Protein AF-A0A945KKR6-F1 (afdb_monomer)

Solvent-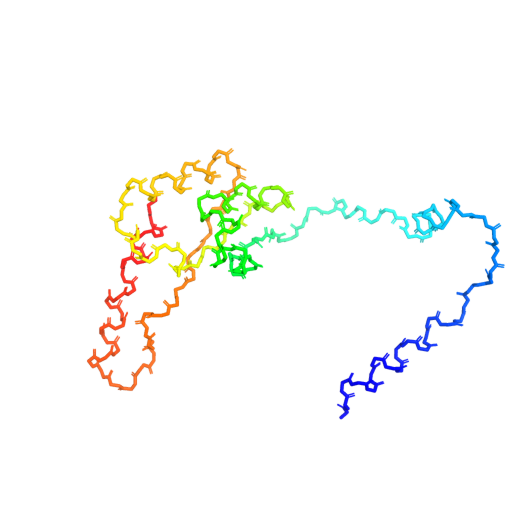accessible surface area (backbone atoms only — not comparable to full-atom values): 9023 Å² total; per-residue (Å²): 135,62,78,69,58,57,56,60,60,57,59,64,73,68,73,82,74,79,81,92,74,96,61,98,73,49,68,70,51,54,51,44,65,76,52,53,80,80,69,70,87,58,80,70,97,65,86,64,64,46,54,46,70,82,48,45,68,41,45,74,70,61,78,36,58,72,78,48,46,42,46,53,37,37,77,71,73,31,50,26,36,28,46,47,41,82,77,43,64,94,42,57,83,37,64,68,57,53,50,48,48,53,48,41,19,56,76,40,66,28,44,80,75,52,72,47,82,68,96,58,68,53,78,81,44,89,49,70,67,60,20,50,50,23,54,60,61,47,48,55,56,56,54,52,73,71,112

Foldseek 3Di:
DDPVVVVVVVVVVPPPDDDDDDDPPCPVVVCCVVVPPPPVPDDDPDADEDEPVVCVVCLVVVVDQPLCSLLVCLVVVHQEYEAECVSQVVCLPPPVVLVSSVVSNVVSNHHYDYYHYPDLDDCPDPDPVRNVSSVVSCVSRVVSVVD

Mean predicted aligned error: 12.4 Å

Secondary structure (DSSP, 8-state):
--HHHHHHHHHGGG-SS------TTSHHHHHHHHT------SPPSS--EEEGGGGHHHHHHTSS-GGGHHHHHHHTT--EEEEEGGGSGGGTT-HHHHHHHHHHHHHTT-EEEEEE--SS--TT-SSHHHHHHHHHHHHHHHHHHT-

Sequence (147 aa):
MKRRDFLKTGAAAFAGAVAVTTTGCHFGEAWREAHGSMRADATPWFSISLAQWSLHRELFKGELNHLDFAATAREFGIDGIEYVNQFFMEKVRNASYLAEMNQRAADADVQQLLIMVDGEGRLGDPDLVTRKQVVDRHRKWLEAAAT

pLDDT: mean 84.85, std 21.01, range [40.41, 98.88]

Nearest PDB structures (foldseek):
  4ovx-assembly1_A  TM=9.859E-01  e=5.683E-10  Planctopirus limnophila DSM 3776
  5tnv-assembly1_A  TM=7.318E-01  e=3.653E-01  Mycolicibacterium smegmatis MC2 155
  1c9k-assembly1_C  TM=2.617E-01  e=2.929E+00  Salmonella enterica subsp. enterica serovar Typhimurium
  3bos-assembly1_A  TM=3.282E-01  e=5.002E+00  Shewanella amazonensis SB2B
  3bos-assembly1_B  TM=3.294E-01  e=6.346E+00  Shewanella amazonensis SB2B

Structure (mmCIF, N/CA/C/O backbone):
data_AF-A0A945KKR6-F1
#
_entry.id   AF-A0A945KKR6-F1
#
loop_
_atom_site.group_PDB
_atom_site.id
_atom_site.type_symbol
_atom_site.label_atom_id
_atom_site.label_alt_id
_atom_site.label_comp_id
_atom_site.label_asym_id
_atom_site.label_entity_id
_atom_site.label_seq_id
_atom_site.pdbx_PDB_ins_code
_atom_site.Cartn_x
_atom_site.Cartn_y
_atom_site.Cartn_z
_atom_site.occupancy
_atom_site.B_iso_or_equiv
_atom_site.auth_seq_id
_atom_site.auth_comp_id
_atom_site.auth_asym_id
_atom_site.auth_atom_id
_atom_site.pdbx_PDB_model_num
ATOM 1 N N . MET A 1 1 ? -29.856 -5.980 -27.243 1.00 53.91 1 MET A N 1
ATOM 2 C CA . MET A 1 1 ? -30.763 -5.444 -26.201 1.00 53.91 1 MET A CA 1
ATOM 3 C C . MET A 1 1 ? -30.077 -4.254 -25.536 1.00 53.91 1 MET A C 1
ATOM 5 O O . MET A 1 1 ? -28.949 -4.416 -25.086 1.00 53.91 1 MET A O 1
ATOM 9 N N . LYS A 1 2 ? -30.654 -3.042 -25.568 1.00 59.88 2 LYS A N 1
ATOM 10 C CA . LYS A 1 2 ? -29.986 -1.838 -25.040 1.00 59.88 2 LYS A CA 1
ATOM 11 C C . LYS A 1 2 ? -30.225 -1.741 -23.531 1.00 59.88 2 LYS A C 1
ATOM 13 O O . LYS A 1 2 ? -31.359 -1.808 -23.074 1.00 59.88 2 LYS A O 1
ATOM 18 N N . ARG A 1 3 ? -29.155 -1.534 -22.757 1.00 66.81 3 ARG A N 1
ATOM 19 C CA . ARG A 1 3 ? -29.137 -1.462 -21.277 1.00 66.81 3 ARG A CA 1
ATOM 20 C C . ARG A 1 3 ? -30.180 -0.497 -20.676 1.00 66.81 3 ARG A C 1
ATOM 22 O O . ARG A 1 3 ? -30.621 -0.676 -19.548 1.00 66.81 3 ARG A O 1
ATOM 29 N N . ARG A 1 4 ? -30.603 0.505 -21.453 1.00 64.12 4 ARG A N 1
ATOM 30 C CA . ARG A 1 4 ? -31.620 1.503 -21.082 1.00 64.12 4 ARG A CA 1
ATOM 31 C C . ARG A 1 4 ? -33.053 0.965 -21.124 1.00 64.12 4 ARG A C 1
ATOM 33 O O . ARG A 1 4 ? -33.887 1.451 -20.369 1.00 64.12 4 ARG A O 1
ATOM 40 N N . ASP A 1 5 ? -33.329 -0.037 -21.952 1.00 62.12 5 ASP A N 1
ATOM 41 C CA . ASP A 1 5 ? -34.676 -0.600 -22.098 1.00 62.12 5 ASP A CA 1
ATOM 42 C C . ASP A 1 5 ? -34.975 -1.600 -20.968 1.00 62.12 5 ASP A C 1
ATOM 44 O O . ASP A 1 5 ? -36.101 -1.680 -20.481 1.00 62.12 5 ASP A O 1
ATOM 48 N N . PHE A 1 6 ? -33.939 -2.271 -20.453 1.00 64.44 6 PHE A N 1
ATOM 49 C CA . PHE A 1 6 ? -34.030 -3.157 -19.287 1.00 64.44 6 PHE A CA 1
ATOM 50 C C . PHE A 1 6 ? -34.419 -2.397 -18.006 1.00 64.44 6 PHE A C 1
ATOM 52 O O . PHE A 1 6 ? -35.302 -2.833 -17.274 1.00 64.44 6 PHE A O 1
ATOM 59 N N . LEU A 1 7 ? -33.841 -1.210 -17.778 1.00 60.19 7 LEU A N 1
ATOM 60 C CA . LEU A 1 7 ? -34.162 -0.384 -16.605 1.00 60.19 7 LEU A CA 1
ATOM 61 C C . LEU A 1 7 ? -35.577 0.211 -16.665 1.00 60.19 7 LEU A C 1
ATOM 63 O O . LEU A 1 7 ? -36.244 0.316 -15.641 1.00 60.19 7 LEU A O 1
ATOM 67 N N . LYS A 1 8 ? -36.063 0.557 -17.863 1.00 50.78 8 LYS A N 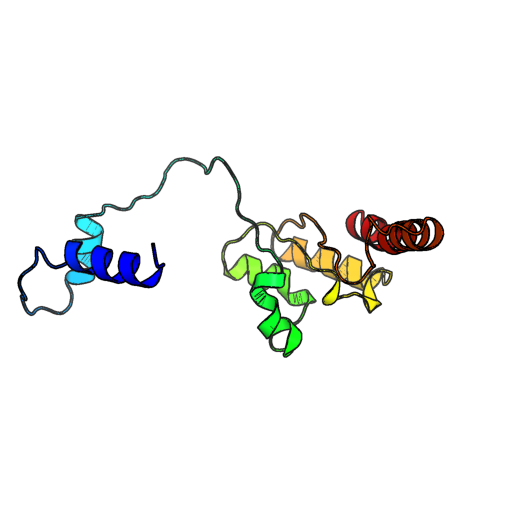1
ATOM 68 C CA . LYS A 1 8 ? -37.434 1.061 -18.039 1.00 50.78 8 LYS A CA 1
ATOM 69 C C . LYS A 1 8 ? -38.486 -0.029 -17.848 1.00 50.78 8 LYS A C 1
ATOM 71 O O . LYS A 1 8 ? -39.545 0.247 -17.298 1.00 50.78 8 LYS A O 1
ATOM 76 N N . THR A 1 9 ? -38.180 -1.255 -18.265 1.00 52.81 9 THR A N 1
ATOM 77 C CA . THR A 1 9 ? -39.101 -2.392 -18.122 1.00 52.81 9 THR A CA 1
ATOM 78 C C . THR A 1 9 ? -39.099 -2.937 -16.687 1.00 52.81 9 THR A C 1
ATOM 80 O O . THR A 1 9 ? -40.140 -3.362 -16.199 1.00 52.81 9 THR A O 1
ATOM 83 N N . GLY A 1 10 ? -37.975 -2.837 -15.962 1.00 48.94 10 GLY A N 1
ATOM 84 C CA . GLY A 1 10 ? -37.889 -3.212 -14.544 1.00 48.94 10 GLY A CA 1
ATOM 85 C C . GLY A 1 10 ? -38.624 -2.263 -13.586 1.00 48.94 10 GLY A C 1
ATOM 86 O O . GLY A 1 10 ? -39.166 -2.712 -12.580 1.00 48.94 10 GLY A O 1
ATOM 87 N N . ALA A 1 11 ? -38.716 -0.967 -13.907 1.00 45.22 11 ALA A N 1
ATOM 88 C CA . ALA A 1 11 ? -39.394 0.017 -13.055 1.00 45.22 11 ALA A CA 1
ATOM 89 C C . ALA A 1 11 ? -40.932 -0.122 -13.041 1.00 45.22 11 ALA A C 1
ATOM 91 O O . ALA A 1 11 ? -41.579 0.297 -12.085 1.00 45.22 11 ALA A O 1
ATOM 92 N N . ALA A 1 12 ? -41.527 -0.742 -14.064 1.00 42.12 12 ALA A N 1
ATOM 93 C CA . ALA A 1 12 ? -42.975 -0.946 -14.138 1.00 42.12 12 ALA A CA 1
ATOM 94 C C . ALA A 1 12 ? -43.476 -2.132 -13.288 1.00 42.12 12 ALA A C 1
ATOM 96 O O . ALA A 1 12 ? -44.671 -2.220 -13.020 1.00 42.12 12 ALA A O 1
ATOM 97 N N . ALA A 1 13 ? -42.587 -3.013 -12.814 1.00 40.41 13 ALA A N 1
ATOM 98 C CA . ALA A 1 13 ? -42.960 -4.147 -11.963 1.00 40.41 13 ALA A CA 1
ATOM 99 C C . ALA A 1 13 ? -43.113 -3.783 -10.469 1.00 40.41 13 ALA A C 1
ATOM 101 O O . ALA A 1 13 ? -43.633 -4.586 -9.703 1.00 40.41 13 ALA A O 1
ATOM 102 N N . PHE A 1 14 ? -42.724 -2.569 -10.056 1.00 42.81 14 PHE A N 1
ATOM 103 C CA . PHE A 1 14 ? -42.896 -2.067 -8.682 1.00 42.81 14 PHE A CA 1
ATOM 104 C C . PHE A 1 14 ? -44.072 -1.090 -8.511 1.00 42.81 14 PHE A C 1
ATOM 106 O O . PHE A 1 14 ? -44.296 -0.577 -7.420 1.00 42.81 14 PHE A O 1
ATOM 113 N N . ALA A 1 15 ? -44.857 -0.838 -9.562 1.00 41.22 15 ALA A N 1
ATOM 114 C CA . ALA A 1 15 ? -45.995 0.087 -9.517 1.00 41.22 15 ALA A CA 1
ATOM 115 C C . ALA A 1 15 ? -47.338 -0.588 -9.152 1.00 41.22 15 ALA A C 1
ATOM 117 O O . ALA A 1 15 ? -48.398 0.002 -9.344 1.00 41.22 15 ALA A O 1
ATOM 118 N N . GLY A 1 16 ? -47.312 -1.829 -8.652 1.00 46.78 16 GLY A N 1
ATOM 119 C CA . GLY A 1 16 ? -48.491 -2.689 -8.498 1.00 46.78 16 GLY A CA 1
ATOM 120 C C . GLY A 1 16 ? -48.897 -3.028 -7.061 1.00 46.78 16 GLY A C 1
ATOM 121 O O . GLY A 1 16 ? -49.327 -4.148 -6.841 1.00 46.78 16 GLY A O 1
ATOM 122 N N . ALA A 1 17 ? -48.698 -2.118 -6.104 1.00 45.12 17 ALA A N 1
ATOM 123 C CA . ALA A 1 17 ? -49.312 -2.018 -4.764 1.00 45.12 17 ALA A CA 1
ATOM 124 C C . ALA A 1 17 ? -48.400 -1.058 -3.980 1.00 45.12 17 ALA A C 1
ATOM 126 O O . ALA A 1 17 ? -47.213 -1.313 -3.846 1.00 45.12 17 ALA A O 1
ATOM 127 N N . VAL A 1 18 ? -48.829 0.117 -3.536 1.00 43.50 18 VAL A N 1
ATOM 128 C CA . VAL A 1 18 ? -49.612 0.286 -2.313 1.00 43.50 18 VAL A CA 1
ATOM 129 C C . VAL A 1 18 ? -50.187 1.703 -2.322 1.00 43.50 18 VAL A C 1
ATOM 131 O O . VAL A 1 18 ? -49.524 2.671 -2.695 1.00 43.50 18 VAL A O 1
ATOM 134 N N . ALA A 1 19 ? -51.452 1.784 -1.924 1.00 41.66 19 ALA A N 1
ATOM 135 C CA . ALA A 1 19 ? -52.217 2.999 -1.747 1.00 41.66 19 ALA A CA 1
ATOM 136 C C . ALA A 1 19 ? -51.511 4.009 -0.828 1.00 41.66 19 ALA A C 1
ATOM 138 O O . ALA A 1 19 ? -50.940 3.666 0.204 1.00 41.66 19 ALA A O 1
ATOM 139 N N . VAL A 1 20 ? -51.622 5.280 -1.205 1.00 53.00 20 VAL A N 1
ATOM 140 C CA . VAL A 1 20 ? -51.313 6.433 -0.362 1.00 53.00 20 VAL A CA 1
ATOM 141 C C . VAL A 1 20 ? -52.186 6.375 0.893 1.00 53.00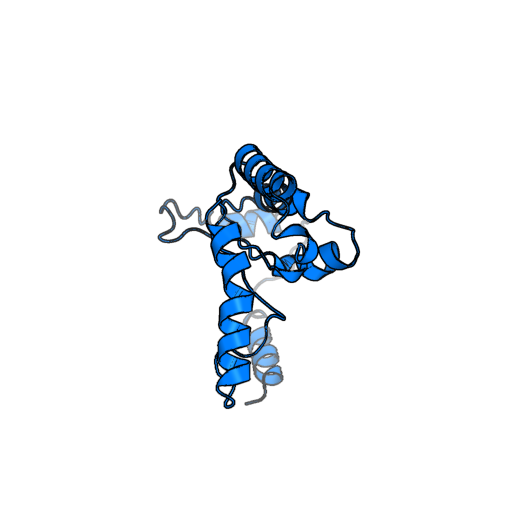 20 VAL A C 1
ATOM 143 O O . VAL A 1 20 ? -53.395 6.575 0.812 1.00 53.00 20 VAL A O 1
ATOM 146 N N . THR A 1 21 ? -51.576 6.163 2.058 1.00 45.78 21 THR A N 1
ATOM 147 C CA . THR A 1 21 ? -52.154 6.575 3.342 1.00 45.78 21 THR A CA 1
ATOM 148 C C . THR A 1 21 ? -51.136 7.410 4.103 1.00 45.78 21 THR A C 1
ATOM 150 O O . THR A 1 21 ? -50.028 6.983 4.418 1.00 45.78 21 THR A O 1
ATOM 153 N N . THR A 1 22 ? -51.531 8.652 4.330 1.00 47.91 22 THR A N 1
ATOM 154 C CA . THR A 1 22 ? -50.810 9.735 4.986 1.00 47.91 22 THR A CA 1
ATOM 155 C C . THR A 1 22 ? -50.656 9.489 6.490 1.00 47.91 22 THR A C 1
ATOM 157 O O . THR A 1 22 ? -51.559 9.824 7.249 1.00 47.91 22 THR A O 1
ATOM 160 N N . THR A 1 23 ? -49.501 8.979 6.925 1.00 50.06 23 THR A N 1
ATOM 161 C CA . THR A 1 23 ? -48.972 9.156 8.295 1.00 50.06 23 THR A CA 1
ATOM 162 C C . THR A 1 23 ? -47.461 8.896 8.293 1.00 50.06 23 THR A C 1
ATOM 164 O O . THR A 1 23 ? -46.988 7.768 8.176 1.00 50.06 23 THR A O 1
ATOM 167 N N . GLY A 1 24 ? -46.685 9.978 8.366 1.00 48.84 24 GLY A N 1
ATOM 168 C CA . GLY A 1 24 ? -45.253 10.048 8.053 1.00 48.84 24 GLY A CA 1
ATOM 169 C C . GLY A 1 24 ? -44.261 9.427 9.045 1.00 48.84 24 GLY A C 1
ATOM 170 O O . GLY A 1 24 ? -43.131 9.895 9.081 1.00 48.84 24 GLY A O 1
ATOM 171 N N . CYS A 1 25 ? -44.621 8.390 9.806 1.00 44.78 25 CYS A N 1
ATOM 172 C CA . CYS A 1 25 ? -43.668 7.709 10.704 1.00 44.78 25 CYS A CA 1
ATOM 173 C C . CYS A 1 25 ? -43.622 6.177 10.573 1.00 44.78 25 CYS A C 1
ATOM 175 O O . CYS A 1 25 ? -42.665 5.575 11.044 1.00 44.78 25 CYS A O 1
ATOM 177 N N . HIS A 1 26 ? -44.566 5.533 9.879 1.00 44.81 26 HIS A N 1
ATOM 178 C CA . HIS A 1 26 ? -44.648 4.061 9.877 1.00 44.81 26 HIS A CA 1
ATOM 179 C C . HIS A 1 26 ? -44.073 3.379 8.633 1.00 44.81 26 HIS A C 1
ATOM 181 O O . HIS A 1 26 ? -44.033 2.154 8.573 1.00 44.81 26 HIS A O 1
ATOM 187 N N . PHE A 1 27 ? -43.571 4.129 7.644 1.00 51.78 27 PHE A N 1
ATOM 188 C CA . PHE A 1 27 ? -42.956 3.508 6.463 1.00 51.78 27 PHE A CA 1
ATOM 189 C C . PHE A 1 27 ? -41.675 2.741 6.835 1.00 51.78 27 PHE A C 1
ATOM 191 O O . PHE A 1 27 ? -41.440 1.651 6.329 1.00 51.78 27 PHE A O 1
ATOM 198 N N . GLY A 1 28 ? -40.875 3.265 7.770 1.00 51.47 28 GLY A N 1
ATOM 199 C CA . GLY A 1 28 ? -39.660 2.592 8.243 1.00 51.47 28 GLY A CA 1
ATOM 200 C C . GLY A 1 28 ? -39.931 1.356 9.106 1.00 51.47 28 GLY A C 1
ATOM 201 O O . GLY A 1 28 ? -39.138 0.417 9.089 1.00 51.47 28 GLY A O 1
ATOM 202 N N . GLU A 1 29 ? -41.049 1.334 9.831 1.00 51.31 29 GLU A N 1
ATOM 203 C CA . GLU A 1 29 ? -41.454 0.213 10.687 1.00 51.31 29 GLU A CA 1
ATOM 204 C C . GLU A 1 29 ? -42.116 -0.898 9.870 1.00 51.31 29 GLU A C 1
ATOM 206 O O . GLU A 1 29 ? -41.690 -2.043 9.965 1.00 51.31 29 GLU A O 1
ATOM 211 N N . ALA A 1 30 ? -43.038 -0.559 8.962 1.00 53.59 30 ALA A N 1
ATOM 212 C CA . ALA A 1 30 ? -43.688 -1.529 8.081 1.00 53.59 30 ALA A CA 1
ATOM 213 C C . ALA A 1 30 ? -42.693 -2.223 7.130 1.00 53.59 30 ALA A C 1
ATOM 215 O O . ALA A 1 30 ? -42.830 -3.413 6.858 1.00 53.59 30 ALA A O 1
ATOM 216 N N . TRP A 1 31 ? -41.650 -1.520 6.666 1.00 56.50 31 TRP A N 1
ATOM 217 C CA . TRP A 1 31 ? -40.563 -2.140 5.895 1.00 56.50 31 TRP A CA 1
ATOM 218 C C . TRP A 1 31 ? -39.677 -3.062 6.744 1.00 56.50 31 TRP A C 1
ATOM 220 O O . TRP A 1 31 ? -39.253 -4.102 6.248 1.00 56.50 31 TRP A O 1
ATOM 230 N N . ARG A 1 32 ? -39.409 -2.725 8.015 1.00 53.00 32 ARG A N 1
ATOM 231 C CA . ARG A 1 32 ? -38.647 -3.588 8.943 1.00 53.00 32 ARG A CA 1
ATOM 232 C C . ARG A 1 32 ? -39.434 -4.816 9.395 1.00 53.00 32 ARG A C 1
ATOM 234 O O . ARG A 1 32 ? -38.829 -5.843 9.677 1.00 53.00 32 ARG A O 1
ATOM 241 N N . GLU A 1 33 ? -40.754 -4.703 9.474 1.00 55.59 33 GLU A N 1
ATOM 242 C CA . GLU A 1 33 ? -41.657 -5.777 9.887 1.00 55.59 33 GLU A CA 1
ATOM 243 C C . GLU A 1 33 ? -41.963 -6.736 8.723 1.00 55.59 33 GLU A C 1
ATOM 245 O O . GLU A 1 33 ? -41.926 -7.952 8.903 1.00 55.59 33 GLU A O 1
ATOM 250 N N . ALA A 1 34 ? -42.159 -6.215 7.502 1.00 57.75 34 ALA A N 1
ATOM 251 C CA . ALA A 1 34 ? -42.364 -7.025 6.294 1.00 57.75 34 ALA A CA 1
ATOM 252 C C . ALA A 1 34 ? -41.078 -7.704 5.787 1.00 57.75 34 ALA A C 1
ATOM 254 O O . ALA A 1 34 ? -41.125 -8.798 5.222 1.00 57.75 34 ALA A O 1
ATOM 255 N N . HIS A 1 35 ? -39.924 -7.073 6.004 1.00 55.16 35 HIS A N 1
ATOM 256 C CA . HIS A 1 35 ? -38.605 -7.615 5.690 1.00 55.16 35 HIS A CA 1
ATOM 257 C C . HIS A 1 35 ? -37.825 -7.770 6.988 1.00 55.16 35 HIS A C 1
ATOM 259 O O . HIS A 1 35 ? -36.833 -7.071 7.205 1.00 55.16 35 HIS A O 1
ATOM 265 N N . GLY A 1 36 ? -38.335 -8.649 7.864 1.00 46.34 36 GLY A N 1
ATOM 266 C CA . GLY A 1 36 ? -37.733 -8.966 9.155 1.00 46.34 36 GLY A CA 1
ATOM 267 C C . GLY A 1 36 ? -36.212 -8.974 9.067 1.00 46.34 36 GLY A C 1
ATOM 268 O O . GLY A 1 36 ? -35.664 -9.517 8.110 1.00 46.34 36 GLY A O 1
ATOM 269 N N . SER A 1 37 ? -35.565 -8.320 10.039 1.00 55.72 37 SER A N 1
ATOM 270 C CA . SER A 1 37 ? -34.110 -8.221 10.197 1.00 55.72 37 SER A CA 1
ATOM 271 C C . SER A 1 37 ? -33.418 -9.473 9.658 1.00 55.72 37 SER A C 1
ATOM 273 O O . SER A 1 37 ? -33.295 -10.472 10.368 1.00 55.72 37 SER A O 1
ATOM 275 N N . MET A 1 38 ? -32.931 -9.409 8.416 1.00 54.56 38 MET A N 1
ATOM 276 C CA . MET A 1 38 ? -31.977 -10.375 7.894 1.00 54.56 38 MET A CA 1
ATOM 277 C C . MET A 1 38 ? -30.645 -10.093 8.586 1.00 54.56 38 MET A C 1
ATOM 279 O O . MET A 1 38 ? -29.684 -9.631 7.979 1.00 54.56 38 MET A O 1
ATOM 283 N N . ARG A 1 39 ? -30.585 -10.346 9.893 1.00 57.66 39 ARG A N 1
ATOM 284 C CA . ARG A 1 39 ? -29.327 -10.735 10.495 1.00 57.66 39 ARG A CA 1
ATOM 285 C C . ARG A 1 39 ? -29.094 -12.132 9.968 1.00 57.66 39 ARG A C 1
ATOM 287 O O . ARG A 1 39 ? -29.749 -13.088 10.370 1.00 57.66 39 ARG A O 1
ATOM 294 N N . ALA A 1 40 ? -28.220 -12.212 8.975 1.00 60.50 40 ALA A N 1
ATOM 295 C CA . ALA A 1 40 ? -27.538 -13.451 8.698 1.00 60.50 40 ALA A CA 1
ATOM 296 C C . ALA A 1 40 ? -26.779 -13.808 9.986 1.00 60.50 40 ALA A C 1
ATOM 298 O O . ALA A 1 40 ? -25.660 -13.363 10.193 1.00 60.50 40 ALA A O 1
ATOM 299 N N . ASP A 1 41 ? -27.413 -14.584 10.867 1.00 59.28 41 ASP A N 1
ATOM 300 C CA . ASP A 1 41 ? -26.769 -15.211 12.031 1.00 59.28 41 ASP A CA 1
ATOM 301 C C . ASP A 1 41 ? -25.739 -16.277 11.597 1.00 59.28 41 ASP A C 1
ATOM 303 O O . ASP A 1 41 ? -25.110 -16.938 12.420 1.00 59.28 41 ASP A O 1
ATOM 307 N N . ALA A 1 42 ? -25.545 -16.448 10.288 1.00 73.19 42 ALA A N 1
ATOM 308 C CA . ALA A 1 42 ? -24.450 -17.202 9.719 1.00 73.19 42 ALA A CA 1
ATOM 309 C C . ALA A 1 42 ? -23.203 -16.316 9.635 1.00 73.19 42 ALA A C 1
ATOM 311 O O . ALA A 1 42 ? -23.214 -15.279 8.969 1.00 73.19 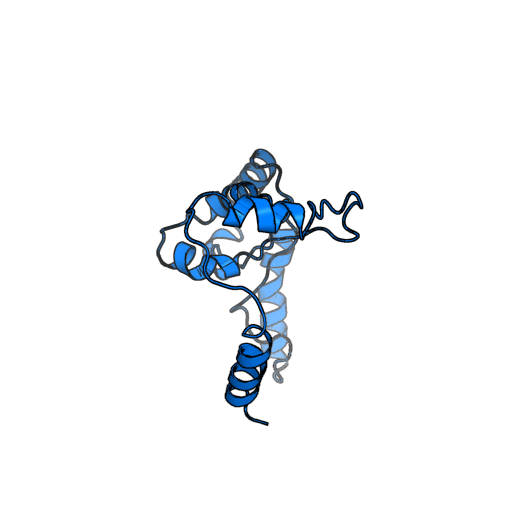42 ALA A O 1
ATOM 312 N N . THR A 1 43 ? -22.107 -16.769 10.251 1.00 79.25 43 THR A N 1
ATOM 313 C CA . THR A 1 43 ? -20.769 -16.249 9.958 1.00 79.25 43 THR A CA 1
ATOM 314 C C . THR A 1 43 ? -20.579 -16.216 8.438 1.00 79.25 43 THR A C 1
ATOM 316 O O . THR A 1 43 ? -20.769 -17.252 7.789 1.00 79.25 43 THR A O 1
ATOM 319 N N . PRO A 1 44 ? -20.243 -15.058 7.846 1.00 85.62 44 PRO A N 1
ATOM 320 C CA . PRO A 1 44 ? -19.973 -14.979 6.422 1.00 85.62 44 PRO A CA 1
ATOM 321 C C . PRO A 1 44 ? -18.906 -16.002 6.012 1.00 85.62 44 PRO A C 1
ATOM 323 O O . PRO A 1 44 ? -17.862 -16.122 6.643 1.00 85.62 44 PRO A O 1
ATOM 326 N N . TRP A 1 45 ? -19.164 -16.739 4.933 1.00 93.81 45 TRP A N 1
ATOM 327 C CA . TRP A 1 45 ? -18.217 -17.682 4.323 1.00 93.81 45 TRP A CA 1
ATOM 328 C C . TRP A 1 45 ? -16.972 -17.006 3.723 1.00 93.81 45 TRP A C 1
ATOM 330 O O . TRP A 1 45 ? -16.029 -17.692 3.332 1.00 93.81 45 TRP A O 1
ATOM 340 N N . PHE A 1 46 ? -16.969 -15.674 3.651 1.00 92.94 46 PHE A N 1
ATOM 341 C CA . PHE A 1 46 ? -15.839 -14.843 3.261 1.00 92.94 46 PHE A CA 1
ATOM 342 C C . PHE A 1 46 ? -15.822 -13.547 4.074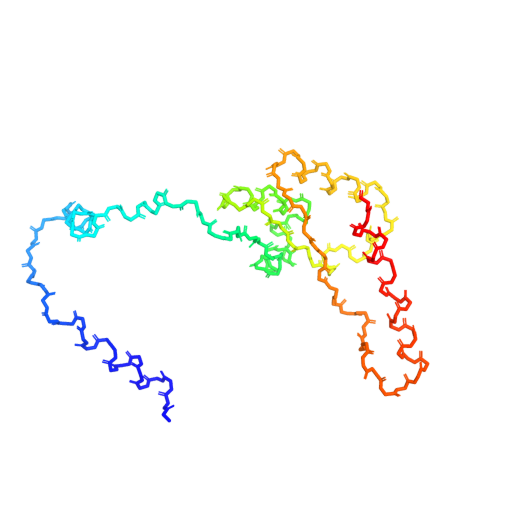 1.00 92.94 46 PHE A C 1
ATOM 344 O O . PHE A 1 46 ? -16.867 -13.069 4.517 1.00 92.94 46 PHE A O 1
ATOM 351 N N . SER A 1 47 ? -14.642 -12.947 4.192 1.00 94.12 47 SER A N 1
ATOM 352 C CA . SER A 1 47 ? -14.464 -11.600 4.741 1.00 94.12 47 SER A CA 1
ATOM 353 C C . SER A 1 47 ? -14.455 -10.552 3.625 1.00 94.12 47 SER A C 1
ATOM 355 O O . SER A 1 47 ? -14.180 -10.870 2.467 1.00 94.12 47 SER A O 1
ATOM 357 N N . ILE A 1 48 ? -14.757 -9.300 3.970 1.00 96.00 48 ILE A N 1
ATOM 358 C CA . ILE A 1 48 ? -14.746 -8.165 3.039 1.00 96.00 48 ILE A CA 1
ATOM 359 C C . ILE A 1 48 ? -13.511 -7.307 3.323 1.00 96.00 48 ILE A C 1
ATOM 361 O O . ILE A 1 48 ? -13.224 -7.007 4.480 1.00 96.00 48 ILE A O 1
ATOM 365 N N . SER A 1 49 ? -12.811 -6.902 2.264 1.00 98.50 49 SER A N 1
ATOM 366 C CA . SER A 1 49 ? -11.692 -5.958 2.287 1.00 98.50 49 SER A CA 1
ATOM 367 C C . SER A 1 49 ? -12.026 -4.671 1.525 1.00 98.50 49 SER A C 1
ATOM 369 O O . SER A 1 49 ? -12.946 -4.632 0.702 1.00 98.50 49 SER A O 1
ATOM 371 N N . LEU A 1 50 ? -11.270 -3.603 1.791 1.00 98.75 50 LEU A N 1
ATOM 372 C CA . LEU A 1 50 ? -11.346 -2.336 1.072 1.00 98.75 50 LEU A CA 1
ATOM 373 C C . LEU A 1 50 ? -10.104 -2.157 0.200 1.00 98.75 50 LEU A C 1
ATOM 375 O O . LEU A 1 50 ? -8.996 -1.961 0.699 1.00 98.75 50 LEU A O 1
ATOM 379 N N . ALA A 1 51 ? -10.301 -2.153 -1.117 1.00 98.81 51 ALA A N 1
ATOM 380 C CA . ALA A 1 51 ? -9.260 -1.743 -2.049 1.00 98.81 51 ALA A CA 1
ATOM 381 C C . ALA A 1 51 ? -9.095 -0.221 -2.031 1.00 98.81 51 ALA A C 1
ATOM 383 O O . ALA A 1 51 ? -10.070 0.516 -2.214 1.00 98.81 51 ALA A O 1
ATOM 384 N N . GLN A 1 52 ? -7.860 0.256 -1.868 1.00 98.81 52 GLN A N 1
ATOM 385 C CA . GLN A 1 52 ? -7.532 1.674 -1.687 1.00 98.81 52 GLN A CA 1
ATOM 386 C C . GLN A 1 52 ? -7.980 2.559 -2.853 1.00 98.81 52 GLN A C 1
ATOM 388 O O . GLN A 1 52 ? -8.335 3.721 -2.657 1.00 98.81 52 GLN A O 1
ATOM 393 N N . TRP A 1 53 ? -8.068 1.997 -4.062 1.00 98.62 53 TRP A N 1
ATOM 394 C CA . TRP A 1 53 ? -8.594 2.712 -5.226 1.00 98.62 53 TRP A CA 1
ATOM 395 C C . TRP A 1 53 ? -10.054 3.166 -5.066 1.00 98.62 53 TRP A C 1
ATOM 397 O O . TRP A 1 53 ? -10.498 4.081 -5.759 1.00 98.62 53 TRP A O 1
ATOM 407 N N . SER A 1 54 ? -10.806 2.579 -4.131 1.00 98.69 54 SER A N 1
ATOM 408 C CA . SER A 1 54 ? -12.171 3.012 -3.801 1.00 98.69 54 SER A CA 1
ATOM 409 C C . SER A 1 54 ? -12.220 4.463 -3.308 1.00 98.69 54 SER A C 1
ATOM 411 O O . SER A 1 54 ? -13.226 5.130 -3.524 1.00 98.69 54 SER A O 1
ATOM 413 N N . LEU A 1 55 ? -11.123 4.959 -2.719 1.00 98.62 55 LEU A N 1
ATOM 414 C CA . LEU A 1 55 ? -10.971 6.319 -2.182 1.00 98.62 55 LEU A CA 1
ATOM 415 C C . LEU A 1 55 ? -9.939 7.151 -2.969 1.00 98.62 55 LEU A C 1
ATOM 417 O O . LEU A 1 55 ? -9.354 8.103 -2.451 1.00 98.62 55 LEU A O 1
ATOM 421 N N . HIS A 1 56 ? -9.667 6.792 -4.232 1.00 98.69 56 HIS A N 1
ATOM 422 C CA . HIS A 1 56 ? -8.631 7.464 -5.029 1.00 98.69 56 HIS A CA 1
ATOM 423 C C . HIS A 1 56 ? -8.889 8.966 -5.202 1.00 98.69 56 HIS A C 1
ATOM 425 O O . HIS A 1 56 ? -7.941 9.735 -5.321 1.00 98.69 56 HIS A O 1
ATOM 431 N N . ARG A 1 57 ? -10.152 9.411 -5.231 1.00 98.62 57 ARG A N 1
ATOM 432 C CA . ARG A 1 57 ? -10.489 10.825 -5.458 1.00 98.62 57 ARG A CA 1
ATOM 433 C C . ARG A 1 57 ? -10.079 11.671 -4.261 1.00 98.62 57 ARG A C 1
ATOM 435 O O . ARG A 1 57 ? -9.471 12.718 -4.447 1.00 98.62 57 ARG A O 1
ATOM 442 N N . GLU A 1 58 ? -10.400 11.204 -3.067 1.00 98.56 58 GLU A N 1
ATOM 443 C CA . GLU A 1 58 ? -10.083 11.828 -1.789 1.00 98.56 58 GLU A CA 1
ATOM 444 C C . GLU A 1 58 ? -8.563 11.836 -1.573 1.00 98.56 58 GLU A C 1
ATOM 446 O O . GLU A 1 58 ? -7.991 12.878 -1.253 1.00 98.56 58 GLU A O 1
ATOM 451 N N . LEU A 1 59 ? -7.895 10.710 -1.858 1.00 98.56 59 LEU A N 1
ATOM 452 C CA . LEU A 1 59 ? -6.435 10.584 -1.792 1.00 98.56 59 LEU A CA 1
ATOM 453 C C . LEU A 1 59 ? -5.728 11.531 -2.776 1.00 98.56 59 LEU A C 1
ATOM 455 O O . LEU A 1 59 ? -4.825 12.265 -2.383 1.00 98.56 59 LEU A O 1
ATOM 459 N N . PHE A 1 60 ? -6.151 11.581 -4.046 1.00 98.06 60 PHE A N 1
ATOM 460 C CA . PHE A 1 60 ? -5.532 12.466 -5.044 1.00 98.06 60 PHE A CA 1
ATOM 461 C C . PHE A 1 60 ? -5.786 13.950 -4.783 1.00 98.06 60 PHE A C 1
ATOM 463 O O . PHE A 1 60 ? -4.960 14.784 -5.151 1.00 98.06 60 PHE A O 1
ATOM 470 N N . LYS A 1 61 ? -6.911 14.300 -4.157 1.00 98.19 61 LYS A N 1
ATOM 471 C CA . LYS A 1 61 ? -7.184 15.677 -3.732 1.00 98.19 61 LYS A CA 1
ATOM 472 C C . LYS A 1 61 ? -6.472 16.064 -2.433 1.00 98.19 61 LYS A C 1
ATOM 474 O O . LYS A 1 61 ? -6.492 17.240 -2.081 1.00 98.19 61 LYS A O 1
ATOM 479 N N . GLY A 1 62 ? -5.877 15.105 -1.721 1.00 97.25 62 GLY A N 1
ATOM 480 C CA . GLY A 1 62 ? -5.305 15.317 -0.391 1.00 97.25 62 GLY A CA 1
ATOM 481 C C . GLY A 1 62 ? -6.353 15.525 0.707 1.00 97.25 62 GLY A C 1
ATOM 482 O O . GLY A 1 62 ? -6.009 15.994 1.787 1.00 97.25 62 GLY A O 1
ATOM 483 N N . GLU A 1 63 ? -7.619 15.194 0.438 1.00 98.44 63 GLU A N 1
ATOM 484 C CA . GLU A 1 63 ? -8.709 15.216 1.426 1.00 98.44 63 GLU A CA 1
ATOM 485 C C . GLU A 1 63 ? -8.580 14.039 2.413 1.00 98.44 63 GLU A C 1
ATOM 487 O O . GLU A 1 63 ? -9.032 14.139 3.549 1.00 98.44 63 GLU A O 1
ATOM 492 N N . LEU A 1 64 ? -7.916 12.954 1.994 1.00 98.50 64 LEU A N 1
ATOM 493 C CA . LEU A 1 64 ? -7.523 11.824 2.834 1.00 98.50 64 LEU A CA 1
ATOM 494 C C . LEU A 1 64 ? -5.999 11.653 2.784 1.00 98.50 64 LEU A C 1
ATOM 496 O O . LEU A 1 64 ? -5.420 11.551 1.701 1.00 98.50 64 LEU A O 1
ATOM 500 N N . ASN A 1 65 ? -5.339 11.587 3.944 1.00 98.44 65 ASN A N 1
ATOM 501 C CA . ASN A 1 65 ? -3.927 11.215 4.003 1.00 98.44 65 ASN A CA 1
ATOM 502 C C . ASN A 1 65 ? -3.781 9.708 3.748 1.00 98.44 65 ASN A C 1
ATOM 504 O O . ASN A 1 65 ? -4.532 8.904 4.296 1.00 98.44 65 ASN A O 1
ATOM 508 N N . HIS A 1 66 ? -2.770 9.312 2.973 1.00 98.56 66 HIS A N 1
ATOM 509 C CA . HIS A 1 66 ? -2.462 7.904 2.718 1.00 98.56 66 HIS A CA 1
ATOM 510 C C . HIS A 1 66 ? -2.338 7.068 4.006 1.00 98.56 66 HIS A C 1
ATOM 512 O O . HIS A 1 66 ? -2.841 5.947 4.064 1.00 98.56 66 HIS A O 1
ATOM 518 N N . LEU A 1 67 ? -1.715 7.625 5.050 1.00 98.69 67 LEU A N 1
ATOM 519 C CA . LEU A 1 67 ? -1.517 6.945 6.331 1.00 98.69 67 LEU A CA 1
ATOM 520 C C . LEU A 1 67 ? -2.809 6.783 7.149 1.00 98.69 67 LEU A C 1
ATOM 522 O O . LEU A 1 67 ? -2.847 5.956 8.055 1.00 98.69 67 LEU A O 1
ATOM 526 N N . ASP A 1 68 ? -3.870 7.519 6.820 1.00 98.75 68 ASP A N 1
ATOM 527 C CA . ASP A 1 68 ? -5.169 7.427 7.499 1.00 98.75 68 ASP A CA 1
ATOM 528 C C . ASP A 1 68 ? -6.103 6.400 6.827 1.00 98.75 68 ASP A C 1
ATOM 530 O O . ASP A 1 68 ? -7.223 6.169 7.284 1.00 98.75 68 ASP A O 1
ATOM 534 N N . PHE A 1 69 ? -5.653 5.737 5.753 1.00 98.81 69 PHE A N 1
ATOM 535 C CA . PHE A 1 69 ? -6.463 4.772 5.006 1.00 98.81 69 PHE A CA 1
ATOM 536 C C . PHE A 1 69 ? -6.937 3.586 5.862 1.00 98.81 69 PHE A C 1
ATOM 538 O O . PHE A 1 69 ? -8.103 3.206 5.777 1.00 98.81 69 PHE A O 1
ATOM 545 N N . ALA A 1 70 ? -6.067 3.030 6.713 1.00 98.75 70 ALA A N 1
ATOM 546 C CA . ALA A 1 70 ? -6.431 1.907 7.580 1.00 98.75 70 ALA A CA 1
ATOM 547 C C . ALA A 1 70 ? -7.510 2.300 8.603 1.00 98.75 70 ALA A C 1
ATOM 549 O O . ALA A 1 70 ? -8.513 1.604 8.748 1.00 98.75 70 ALA A O 1
ATOM 550 N N . ALA A 1 71 ? -7.355 3.464 9.241 1.00 98.69 71 ALA A N 1
ATOM 551 C CA . ALA A 1 71 ? -8.362 4.007 10.149 1.00 98.69 71 ALA A CA 1
ATOM 552 C C . ALA A 1 71 ? -9.694 4.266 9.422 1.00 98.69 71 ALA A C 1
ATOM 554 O O . ALA A 1 71 ? -10.752 3.889 9.917 1.00 98.69 71 ALA A O 1
ATOM 555 N N . THR A 1 72 ? -9.644 4.801 8.200 1.00 98.69 72 THR A N 1
ATOM 556 C CA . THR A 1 72 ? -10.843 5.028 7.376 1.00 98.69 72 THR A CA 1
ATOM 557 C C . THR A 1 72 ? -11.565 3.715 7.044 1.00 98.69 72 THR A C 1
ATOM 559 O O . THR A 1 72 ? -12.789 3.635 7.126 1.00 98.69 72 THR A O 1
ATOM 562 N N . ALA A 1 73 ? -10.832 2.648 6.709 1.00 98.69 73 ALA A N 1
ATOM 563 C CA . ALA A 1 73 ? -11.432 1.329 6.494 1.00 98.69 73 ALA A CA 1
ATOM 564 C C . ALA A 1 73 ? -12.131 0.813 7.761 1.00 98.69 73 ALA A C 1
ATOM 566 O O . ALA A 1 73 ? -13.223 0.239 7.682 1.00 98.69 73 ALA A O 1
ATOM 567 N N . ARG A 1 74 ? -11.548 1.081 8.938 1.00 98.38 74 ARG A N 1
ATOM 568 C CA . ARG A 1 74 ? -12.161 0.736 10.220 1.00 98.38 74 ARG A CA 1
ATOM 569 C C . ARG A 1 74 ? -13.448 1.500 10.496 1.00 98.38 74 ARG A C 1
ATOM 571 O O . ARG A 1 74 ? -14.408 0.891 10.961 1.00 98.38 74 ARG A O 1
ATOM 578 N N . GLU A 1 75 ? -13.514 2.780 10.150 1.00 98.31 75 GLU A N 1
ATOM 579 C CA . GLU A 1 75 ? -14.746 3.575 10.253 1.00 98.31 75 GLU A CA 1
ATOM 580 C C . GLU A 1 75 ? -15.894 2.996 9.410 1.00 98.31 75 GLU A C 1
ATOM 582 O O . GLU A 1 75 ? -17.061 3.112 9.783 1.00 98.31 75 GLU A O 1
ATOM 587 N N . PHE A 1 76 ? -15.577 2.307 8.309 1.00 98.06 76 PHE A N 1
ATOM 588 C CA . PHE A 1 76 ? -16.559 1.587 7.491 1.00 98.06 76 PHE A CA 1
ATOM 589 C C . PHE A 1 76 ? -16.893 0.179 8.004 1.00 98.06 76 PHE A C 1
ATOM 591 O O . PHE A 1 76 ? -17.722 -0.503 7.402 1.00 98.06 76 PHE A O 1
ATOM 598 N N . GLY A 1 77 ? -16.268 -0.271 9.095 1.00 97.50 77 GLY A N 1
ATOM 599 C CA . GLY A 1 77 ? -16.417 -1.630 9.613 1.00 97.50 77 GLY A CA 1
ATOM 600 C C . GLY A 1 77 ? -15.777 -2.698 8.720 1.00 97.50 77 GLY A C 1
ATOM 601 O O . GLY A 1 77 ? -16.263 -3.826 8.689 1.00 97.50 77 GLY A O 1
ATOM 602 N N . ILE A 1 78 ? -14.726 -2.350 7.965 1.00 97.88 78 ILE A N 1
ATOM 603 C CA . ILE A 1 78 ? -13.997 -3.265 7.072 1.00 97.88 78 ILE A CA 1
ATOM 604 C C . ILE A 1 78 ? -12.644 -3.654 7.676 1.00 97.88 78 ILE A C 1
ATOM 606 O O . ILE A 1 78 ? -11.811 -2.791 7.960 1.00 97.88 78 ILE A O 1
ATOM 610 N N . ASP A 1 79 ? -12.441 -4.948 7.926 1.00 96.38 79 ASP A N 1
ATOM 611 C CA . ASP A 1 79 ? -11.309 -5.459 8.721 1.00 96.38 79 ASP A CA 1
ATOM 612 C C . ASP A 1 79 ? -10.041 -5.710 7.884 1.00 96.38 79 ASP A C 1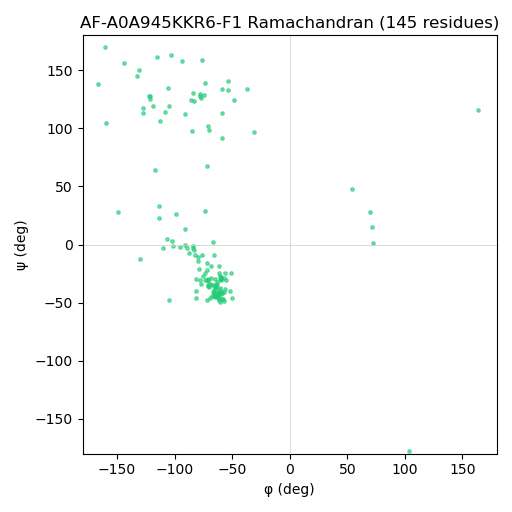
ATOM 614 O O . ASP A 1 79 ? -8.993 -6.024 8.436 1.00 96.38 79 ASP A O 1
ATOM 618 N N . GLY A 1 80 ? -10.114 -5.592 6.555 1.00 98.56 80 GLY A N 1
ATOM 619 C CA . GLY A 1 80 ? -8.991 -5.845 5.651 1.00 98.56 80 GLY A CA 1
ATOM 620 C C . GLY A 1 80 ? -8.805 -4.744 4.613 1.00 98.56 80 GLY A C 1
ATOM 621 O O . GLY A 1 80 ? -9.779 -4.191 4.108 1.00 98.56 80 GLY A O 1
ATOM 622 N N . ILE A 1 81 ? -7.562 -4.447 4.247 1.00 98.88 81 ILE A N 1
ATOM 623 C CA . ILE A 1 81 ? -7.228 -3.426 3.249 1.00 98.88 81 ILE A CA 1
ATOM 624 C C . ILE A 1 81 ? -6.244 -3.928 2.199 1.00 98.88 81 ILE A C 1
ATOM 626 O O . ILE A 1 81 ? -5.382 -4.770 2.456 1.00 98.88 81 ILE A O 1
ATOM 630 N N . GLU A 1 82 ? -6.363 -3.360 1.004 1.00 98.88 82 GLU A N 1
ATOM 631 C CA . GLU A 1 82 ? -5.504 -3.642 -0.142 1.00 98.88 82 GLU A CA 1
ATOM 632 C C . GLU A 1 82 ? -4.959 -2.315 -0.676 1.00 98.88 82 GLU A C 1
ATOM 634 O O . GLU A 1 82 ? -5.719 -1.474 -1.163 1.00 98.88 82 GLU A O 1
ATOM 639 N N . TYR A 1 83 ? -3.649 -2.102 -0.557 1.00 98.88 83 TYR A N 1
ATOM 640 C CA . TYR A 1 83 ? -3.007 -0.849 -0.955 1.00 98.88 83 TYR A CA 1
ATOM 641 C C . TYR A 1 83 ? -2.861 -0.739 -2.472 1.00 98.88 83 TYR A C 1
ATOM 643 O O . TYR A 1 83 ? -2.817 -1.741 -3.182 1.00 98.88 83 TYR A O 1
ATOM 651 N N . VAL A 1 84 ? -2.706 0.486 -2.972 1.00 98.81 84 VAL A N 1
ATOM 652 C CA . VAL A 1 84 ? -2.325 0.782 -4.356 1.00 98.81 84 VAL A CA 1
ATOM 653 C C . VAL A 1 84 ? -1.044 1.606 -4.338 1.00 98.81 84 VAL A C 1
ATOM 655 O O . VAL A 1 84 ? -0.969 2.669 -3.723 1.00 98.81 84 VAL A O 1
ATOM 658 N N . ASN A 1 85 ? -0.028 1.120 -5.043 1.00 98.62 85 ASN A N 1
ATOM 659 C CA . ASN A 1 85 ? 1.331 1.649 -4.998 1.00 98.62 85 ASN A CA 1
ATOM 660 C C . ASN A 1 85 ? 1.444 3.149 -5.345 1.00 98.62 85 ASN A C 1
ATOM 662 O O . ASN A 1 85 ? 2.336 3.831 -4.838 1.00 98.62 85 ASN A O 1
ATOM 666 N N . GLN A 1 86 ? 0.530 3.673 -6.170 1.00 98.50 86 GLN A N 1
ATOM 667 C CA . GLN A 1 86 ? 0.504 5.069 -6.620 1.00 98.50 86 GLN A CA 1
ATOM 668 C C . GLN A 1 86 ? 0.489 6.078 -5.464 1.00 98.50 86 GLN A C 1
ATOM 670 O O . GLN A 1 86 ? 1.061 7.158 -5.592 1.00 98.50 86 GLN A O 1
ATOM 675 N N . PHE A 1 87 ? -0.102 5.726 -4.320 1.00 98.50 87 PHE A N 1
ATOM 676 C CA . PHE A 1 87 ? -0.224 6.636 -3.178 1.00 98.50 87 PHE A CA 1
ATOM 677 C C . PHE A 1 87 ? 1.028 6.690 -2.289 1.00 98.50 87 PHE A C 1
ATOM 679 O O . PHE A 1 87 ? 1.095 7.510 -1.375 1.00 98.50 87 PHE A O 1
ATOM 686 N N . PHE A 1 88 ? 2.042 5.859 -2.565 1.00 98.12 88 PHE A N 1
ATOM 687 C CA . PHE A 1 88 ? 3.295 5.825 -1.804 1.00 98.12 88 PHE A CA 1
ATOM 688 C C . PHE A 1 88 ? 4.527 5.414 -2.638 1.00 98.12 88 PHE A C 1
ATOM 690 O O . PHE A 1 88 ? 5.512 4.913 -2.093 1.00 98.12 88 PHE A O 1
ATOM 697 N N . MET A 1 89 ? 4.526 5.677 -3.955 1.00 96.75 89 MET A N 1
ATOM 698 C CA . MET A 1 89 ? 5.620 5.314 -4.885 1.00 96.75 89 MET A CA 1
ATOM 699 C C . MET A 1 89 ? 7.006 5.743 -4.413 1.00 96.75 89 MET A C 1
ATOM 701 O O . MET A 1 89 ? 7.949 4.954 -4.429 1.00 96.75 89 MET A O 1
ATOM 705 N N . GLU A 1 90 ? 7.129 6.981 -3.945 1.00 97.00 90 GLU A N 1
ATOM 706 C CA . GLU A 1 90 ? 8.402 7.539 -3.480 1.00 97.00 90 GLU A CA 1
ATOM 707 C C . GLU A 1 90 ? 8.819 7.021 -2.096 1.00 97.00 90 GLU A C 1
ATOM 709 O O . GLU A 1 90 ? 9.931 7.281 -1.636 1.00 97.00 90 GLU A O 1
ATOM 714 N N . LYS A 1 91 ? 7.927 6.304 -1.406 1.00 98.12 91 LYS A N 1
ATOM 715 C CA . LYS A 1 91 ? 8.105 5.842 -0.026 1.00 98.12 91 LYS A CA 1
ATOM 716 C C . LYS A 1 91 ? 8.304 4.332 0.082 1.00 98.12 91 LYS A C 1
ATOM 718 O O . LYS A 1 91 ? 8.598 3.861 1.171 1.00 98.12 91 LYS A O 1
ATOM 723 N N . VAL A 1 92 ? 8.246 3.584 -1.022 1.00 97.75 92 VAL A N 1
ATOM 724 C CA . VAL A 1 92 ? 8.369 2.111 -1.030 1.00 97.75 92 VAL A CA 1
ATOM 725 C C . VAL A 1 92 ? 9.657 1.570 -0.393 1.00 97.75 92 VAL A C 1
ATOM 727 O O . VAL A 1 92 ? 9.683 0.443 0.075 1.00 97.75 92 VAL A O 1
ATOM 730 N N . ARG A 1 93 ? 10.740 2.359 -0.346 1.00 97.75 93 ARG A N 1
ATOM 731 C CA . ARG A 1 93 ? 11.999 1.991 0.340 1.00 97.75 93 ARG A CA 1
ATOM 732 C C . ARG A 1 93 ? 12.233 2.746 1.646 1.00 97.75 93 ARG A C 1
ATOM 734 O O . ARG A 1 93 ? 13.301 2.639 2.244 1.00 97.75 93 ARG A O 1
ATOM 741 N N . ASN A 1 94 ? 11.273 3.557 2.068 1.00 98.50 94 ASN A N 1
ATOM 742 C CA . ASN A 1 94 ? 11.378 4.312 3.299 1.00 98.50 94 ASN A CA 1
ATOM 743 C C . ASN A 1 94 ? 10.921 3.433 4.468 1.00 98.50 94 ASN A C 1
ATOM 745 O O . ASN A 1 94 ? 9.729 3.333 4.746 1.00 98.50 94 ASN A O 1
ATOM 749 N N . ALA A 1 95 ? 11.885 2.823 5.159 1.00 98.19 95 ALA A N 1
ATOM 750 C CA . ALA A 1 95 ? 11.620 1.902 6.260 1.00 98.19 95 ALA A CA 1
ATOM 751 C C . ALA A 1 95 ? 10.769 2.515 7.384 1.00 98.19 95 ALA A C 1
ATOM 753 O O . ALA A 1 95 ? 9.901 1.831 7.914 1.00 98.19 95 ALA A O 1
ATOM 754 N N . SER A 1 96 ? 10.965 3.795 7.731 1.00 98.50 96 SER A N 1
ATOM 755 C CA . SER A 1 96 ? 10.149 4.424 8.778 1.00 98.50 96 SER A CA 1
ATOM 756 C C . SER A 1 96 ? 8.714 4.664 8.321 1.00 98.50 96 SER A C 1
ATOM 758 O O . SER A 1 96 ? 7.795 4.511 9.115 1.00 98.50 96 SER A O 1
ATOM 760 N N . TYR A 1 97 ? 8.510 4.977 7.039 1.00 98.75 97 TYR A N 1
ATOM 761 C CA . TYR A 1 97 ? 7.171 5.140 6.478 1.00 98.75 97 TYR A CA 1
ATOM 762 C C . TYR A 1 97 ? 6.407 3.812 6.426 1.00 98.75 97 TYR A C 1
ATOM 764 O O . TYR A 1 97 ? 5.245 3.767 6.815 1.00 98.75 97 TYR A O 1
ATOM 772 N N . LEU A 1 98 ? 7.060 2.725 5.996 1.00 98.75 98 LEU A N 1
ATOM 773 C CA . LEU A 1 98 ? 6.453 1.388 6.007 1.00 98.75 98 LEU A CA 1
ATOM 774 C C . LEU A 1 98 ? 6.151 0.919 7.437 1.00 98.75 98 LEU A C 1
ATOM 776 O O . LEU A 1 98 ? 5.071 0.400 7.699 1.00 98.75 98 LEU A O 1
ATOM 780 N N . ALA A 1 99 ? 7.059 1.173 8.385 1.00 98.75 99 ALA A N 1
ATOM 781 C CA . ALA A 1 99 ? 6.813 0.882 9.794 1.00 98.75 99 ALA A CA 1
ATOM 782 C C . ALA A 1 99 ? 5.614 1.672 10.345 1.00 98.75 99 ALA A C 1
ATOM 784 O O . ALA A 1 99 ? 4.814 1.122 11.095 1.00 98.75 99 ALA A O 1
ATOM 785 N N . GLU A 1 100 ? 5.452 2.938 9.950 1.00 98.81 100 GLU A N 1
ATOM 786 C CA . GLU A 1 100 ? 4.287 3.740 10.329 1.00 98.81 100 GLU A CA 1
ATOM 787 C C . GLU A 1 100 ? 2.990 3.213 9.695 1.00 98.81 100 GLU A C 1
ATOM 789 O O . GLU A 1 100 ? 1.973 3.142 10.381 1.00 98.81 100 GLU A O 1
ATOM 794 N N . MET A 1 101 ? 3.015 2.787 8.425 1.00 98.62 101 MET A N 1
ATOM 795 C CA . MET A 1 101 ? 1.871 2.113 7.792 1.00 98.62 101 MET A CA 1
ATOM 796 C C . MET A 1 101 ? 1.459 0.865 8.583 1.00 98.62 101 MET A C 1
ATOM 798 O O . MET A 1 101 ? 0.286 0.722 8.930 1.00 98.62 101 MET A O 1
ATOM 802 N N . ASN A 1 102 ? 2.431 0.017 8.931 1.00 98.75 102 ASN A N 1
ATOM 803 C CA . ASN A 1 102 ? 2.205 -1.199 9.709 1.00 98.75 102 ASN A CA 1
ATOM 804 C C . ASN A 1 102 ? 1.639 -0.897 11.098 1.00 98.75 102 ASN A C 1
ATOM 806 O O . ASN A 1 102 ? 0.672 -1.531 11.518 1.00 98.75 102 ASN A O 1
ATOM 810 N N . GLN A 1 103 ? 2.203 0.096 11.789 1.00 98.88 103 GLN A N 1
ATOM 811 C CA . GLN A 1 103 ? 1.731 0.500 13.109 1.00 98.88 103 GLN A CA 1
ATOM 812 C C . GLN A 1 103 ? 0.291 1.011 13.053 1.00 98.88 103 GLN A C 1
ATOM 814 O O . GLN A 1 103 ? -0.537 0.577 13.843 1.00 98.88 103 GLN A O 1
ATOM 819 N N . ARG A 1 104 ? -0.044 1.878 12.092 1.00 98.81 104 ARG A N 1
ATOM 820 C CA . ARG A 1 104 ? -1.397 2.441 11.975 1.00 98.81 104 ARG A CA 1
ATOM 821 C C . ARG A 1 104 ? -2.442 1.399 11.587 1.00 98.81 104 ARG A C 1
ATOM 823 O O . ARG A 1 104 ? -3.575 1.485 12.048 1.00 98.81 104 ARG A O 1
ATOM 830 N N . ALA A 1 105 ? -2.076 0.421 10.759 1.00 98.75 105 ALA A N 1
ATOM 831 C CA . ALA A 1 105 ? -2.950 -0.709 10.465 1.00 98.75 105 ALA A CA 1
ATOM 832 C C . ALA A 1 105 ? -3.203 -1.566 11.717 1.00 98.75 105 ALA A C 1
ATOM 834 O O . ALA A 1 105 ? -4.351 -1.905 11.998 1.00 98.75 105 ALA A O 1
ATOM 835 N N . ALA A 1 106 ? -2.158 -1.840 12.507 1.00 98.69 106 ALA A N 1
ATOM 836 C CA . ALA A 1 106 ? -2.279 -2.561 13.772 1.00 98.69 106 ALA A CA 1
ATOM 837 C C . ALA A 1 106 ? -3.116 -1.791 14.811 1.00 98.69 106 ALA A C 1
ATOM 839 O O . ALA A 1 106 ? -4.002 -2.374 15.430 1.00 98.69 106 ALA A O 1
ATOM 840 N N . ASP A 1 107 ? -2.892 -0.484 14.962 1.00 98.69 107 ASP A N 1
ATOM 841 C CA . ASP A 1 107 ? -3.642 0.377 15.888 1.00 98.69 107 ASP A CA 1
ATOM 842 C C . ASP A 1 107 ? -5.134 0.464 15.524 1.00 98.69 107 ASP A C 1
ATOM 844 O O . ASP A 1 107 ? -5.984 0.596 16.404 1.00 98.69 107 ASP A O 1
ATOM 848 N N . ALA A 1 108 ? -5.457 0.381 14.229 1.00 98.44 108 ALA A N 1
ATOM 849 C CA . ALA A 1 108 ? -6.827 0.369 13.721 1.00 98.44 108 ALA A CA 1
ATOM 850 C C . ALA A 1 108 ? -7.489 -1.023 13.746 1.00 98.44 108 ALA A C 1
ATOM 852 O O . ALA A 1 108 ? -8.663 -1.122 13.385 1.00 98.44 108 ALA A O 1
ATOM 853 N N . ASP A 1 109 ? -6.758 -2.070 14.147 1.00 98.19 109 ASP A N 1
ATOM 854 C CA . ASP A 1 109 ? -7.178 -3.476 14.073 1.00 98.19 109 ASP A CA 1
ATOM 855 C C . ASP A 1 109 ? -7.613 -3.881 12.650 1.00 98.19 109 ASP A C 1
ATOM 857 O O . ASP A 1 109 ? -8.687 -4.438 12.419 1.00 98.19 109 ASP A O 1
ATOM 861 N N . VAL A 1 110 ? -6.788 -3.524 11.658 1.00 98.56 110 VAL A N 1
AT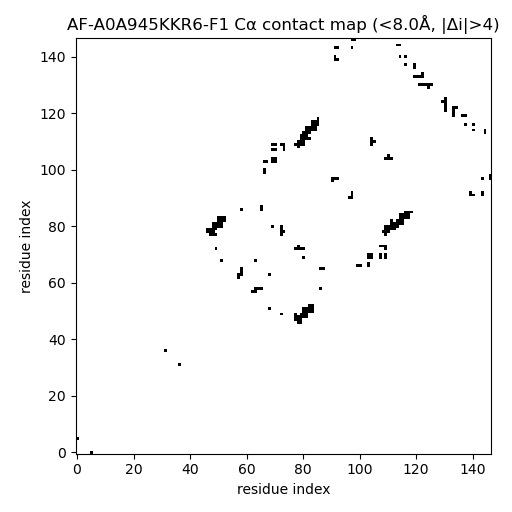OM 862 C CA . VAL A 1 110 ? -7.043 -3.769 10.232 1.00 98.56 110 VAL A CA 1
ATOM 863 C C . VAL A 1 110 ? -5.913 -4.589 9.612 1.00 98.56 110 VAL A C 1
ATOM 865 O O . VAL A 1 110 ? -4.735 -4.236 9.676 1.00 98.56 110 VAL A O 1
ATOM 868 N N . GLN A 1 111 ? -6.280 -5.677 8.939 1.00 98.56 111 GLN A N 1
ATOM 869 C CA . GLN A 1 111 ? -5.354 -6.557 8.242 1.00 98.56 111 GLN A CA 1
ATOM 870 C C . GLN A 1 111 ? -4.920 -5.966 6.896 1.00 98.56 111 GLN A C 1
ATOM 872 O O . GLN A 1 111 ? -5.736 -5.657 6.030 1.00 98.56 111 GLN A O 1
ATOM 877 N N . GLN A 1 112 ? -3.613 -5.898 6.668 1.00 98.69 112 GLN A N 1
ATOM 878 C CA . GLN A 1 112 ? -3.038 -5.561 5.366 1.00 98.69 112 GLN A CA 1
ATOM 879 C C . GLN A 1 112 ? -2.934 -6.833 4.512 1.00 98.69 112 GLN A C 1
ATOM 881 O O . GLN A 1 112 ? -2.344 -7.819 4.952 1.00 98.69 112 GLN A O 1
ATOM 886 N N . LEU A 1 113 ? -3.528 -6.842 3.314 1.00 98.62 113 LEU A N 1
ATOM 887 C CA . LEU A 1 113 ? -3.653 -8.063 2.502 1.00 98.62 113 LEU A CA 1
ATOM 888 C C . LEU A 1 113 ? -2.682 -8.120 1.322 1.00 98.62 113 LEU A C 1
ATOM 890 O O . LEU A 1 113 ? -2.060 -9.153 1.081 1.00 98.62 113 LEU A O 1
ATOM 894 N N . LEU A 1 114 ? -2.590 -7.036 0.550 1.00 98.75 114 LEU A N 1
ATOM 895 C CA . LEU A 1 114 ? -1.778 -6.971 -0.665 1.00 98.75 114 LEU A CA 1
ATOM 896 C C . LEU A 1 114 ? -1.482 -5.526 -1.077 1.00 98.75 114 LEU A C 1
ATOM 898 O O . LEU A 1 114 ? -2.089 -4.579 -0.573 1.00 98.75 114 LEU A O 1
ATOM 902 N N . ILE A 1 115 ? -0.575 -5.382 -2.045 1.00 98.88 115 ILE A N 1
ATOM 903 C CA . ILE A 1 115 ? -0.291 -4.132 -2.756 1.00 98.88 115 ILE A CA 1
ATOM 904 C C . ILE A 1 115 ? -0.600 -4.350 -4.243 1.00 98.88 115 ILE A C 1
ATOM 906 O O . ILE A 1 115 ? 0.022 -5.188 -4.897 1.00 98.88 115 ILE A O 1
ATOM 910 N N . MET A 1 116 ? -1.534 -3.580 -4.795 1.00 98.81 116 MET A N 1
ATOM 911 C CA . MET A 1 116 ? -1.755 -3.465 -6.235 1.00 98.81 116 MET A CA 1
ATOM 912 C C . MET A 1 116 ? -0.684 -2.555 -6.840 1.00 98.81 116 MET A C 1
ATOM 914 O O . MET A 1 116 ? -0.432 -1.456 -6.339 1.00 98.81 116 MET A O 1
ATOM 918 N N . VAL A 1 117 ? -0.035 -3.019 -7.909 1.00 98.62 117 VAL A N 1
ATOM 919 C CA . VAL A 1 117 ? 1.120 -2.345 -8.514 1.00 98.62 117 VAL A CA 1
ATOM 920 C C . VAL A 1 117 ? 0.767 -1.826 -9.904 1.00 98.62 117 VAL A C 1
ATOM 922 O O . VAL A 1 117 ? 0.713 -2.586 -10.869 1.00 98.62 117 VAL A O 1
ATOM 925 N N . ASP A 1 118 ? 0.598 -0.511 -10.004 1.00 98.12 118 ASP A N 1
ATOM 926 C CA . ASP A 1 118 ? 0.404 0.212 -11.254 1.00 98.12 118 ASP A CA 1
ATOM 927 C C . ASP A 1 118 ? 1.687 0.931 -11.696 1.00 98.12 118 ASP A C 1
ATOM 929 O O . ASP A 1 118 ? 2.615 1.158 -10.919 1.00 98.12 118 ASP A O 1
ATOM 933 N N . GLY A 1 119 ? 1.749 1.326 -12.969 1.00 97.19 119 GLY A N 1
ATOM 934 C CA . GLY A 1 119 ? 2.794 2.228 -13.472 1.00 97.19 119 GLY A CA 1
ATOM 935 C C . GLY A 1 119 ? 4.205 1.633 -13.599 1.00 97.19 119 GLY A C 1
ATOM 936 O O . GLY A 1 119 ? 5.109 2.329 -14.049 1.00 97.19 119 GLY A O 1
ATOM 937 N N . GLU A 1 120 ? 4.420 0.354 -13.279 1.00 97.75 120 GLU A N 1
ATOM 938 C CA . GLU A 1 120 ? 5.751 -0.285 -13.355 1.00 97.75 120 GLU A CA 1
ATOM 939 C C . GLU A 1 120 ? 6.076 -0.913 -14.725 1.00 97.75 120 GLU A C 1
ATOM 941 O O . GLU A 1 120 ? 7.195 -1.379 -14.962 1.00 97.75 120 GLU A O 1
ATOM 946 N N . GLY A 1 121 ? 5.129 -0.873 -15.665 1.00 97.44 121 GLY A N 1
ATOM 947 C CA . GLY A 1 121 ? 5.268 -1.374 -17.034 1.00 97.44 121 GLY A CA 1
ATOM 948 C C . GLY A 1 121 ? 4.566 -2.713 -17.276 1.00 97.44 121 GLY A C 1
ATOM 949 O O . GLY A 1 121 ? 3.873 -3.247 -16.415 1.00 97.44 121 GLY A O 1
ATOM 950 N N . ARG A 1 122 ? 4.695 -3.246 -18.496 1.00 97.69 122 ARG A N 1
ATOM 951 C CA . ARG A 1 122 ? 3.940 -4.425 -18.949 1.00 97.69 122 ARG A CA 1
ATOM 952 C C . ARG A 1 122 ? 4.724 -5.706 -18.662 1.00 97.69 122 ARG A C 1
ATOM 954 O O . ARG A 1 122 ? 5.721 -5.979 -19.319 1.00 97.69 122 ARG A O 1
ATOM 961 N N . LEU A 1 123 ? 4.243 -6.540 -17.739 1.00 96.88 123 LEU A N 1
ATOM 962 C CA . LEU A 1 123 ? 4.861 -7.851 -17.465 1.00 96.88 123 LEU A CA 1
ATOM 963 C C . LEU A 1 123 ? 4.854 -8.786 -18.690 1.00 96.88 123 LEU A C 1
ATOM 965 O O . LEU A 1 123 ? 5.701 -9.666 -18.802 1.00 96.88 123 LEU A O 1
ATOM 969 N N . GLY A 1 124 ? 3.926 -8.575 -19.626 1.00 97.31 124 GLY A N 1
ATOM 970 C CA . GLY A 1 124 ? 3.845 -9.279 -20.909 1.00 97.31 124 GLY A CA 1
ATOM 971 C C . GLY A 1 124 ? 4.430 -8.507 -22.096 1.00 97.31 124 GLY A C 1
ATOM 972 O O . GLY A 1 124 ? 3.943 -8.690 -23.209 1.00 97.31 124 GLY A O 1
ATOM 973 N N . ASP A 1 125 ? 5.392 -7.599 -21.885 1.00 98.25 125 ASP A N 1
ATOM 974 C CA . ASP A 1 125 ? 6.017 -6.851 -22.987 1.00 98.25 125 ASP A CA 1
ATOM 975 C C . ASP A 1 125 ? 6.672 -7.807 -24.006 1.00 98.25 125 ASP A C 1
ATOM 977 O O . ASP A 1 125 ? 7.340 -8.745 -23.565 1.00 98.25 125 ASP A O 1
ATOM 981 N N . PRO A 1 126 ? 6.487 -7.644 -25.335 1.00 97.88 126 PRO A N 1
ATOM 982 C CA . PRO A 1 126 ? 7.099 -8.531 -26.328 1.00 97.88 126 PRO A CA 1
ATOM 98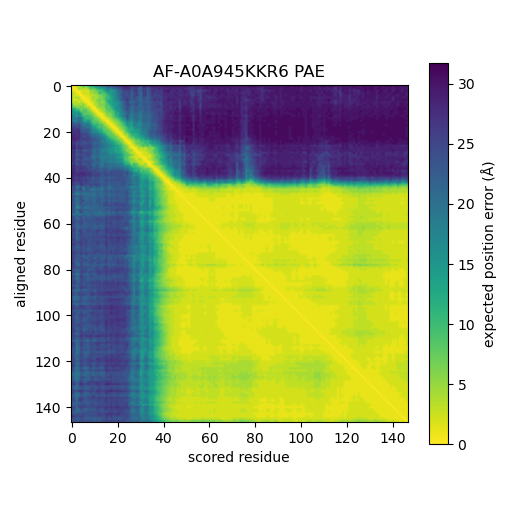3 C C . PRO A 1 126 ? 8.632 -8.450 -26.345 1.00 97.88 126 PRO A C 1
ATOM 985 O O . PRO A 1 126 ? 9.280 -9.459 -26.636 1.00 97.88 126 PRO A O 1
ATOM 988 N N . ASP A 1 127 ? 9.215 -7.300 -25.998 1.00 98.38 127 ASP A N 1
ATOM 989 C CA . ASP A 1 127 ? 10.660 -7.127 -25.924 1.00 98.38 127 ASP A CA 1
ATOM 990 C C . ASP A 1 127 ? 11.231 -7.752 -24.640 1.00 98.38 127 ASP A C 1
ATOM 992 O O . ASP A 1 127 ? 10.819 -7.461 -23.514 1.00 98.38 127 ASP A O 1
ATOM 996 N N . LEU A 1 128 ? 12.224 -8.629 -24.805 1.00 98.19 128 LEU A N 1
ATOM 997 C CA . LEU A 1 128 ? 12.830 -9.377 -23.701 1.00 98.19 128 LEU A CA 1
ATOM 998 C C . LEU A 1 128 ? 13.539 -8.473 -22.689 1.00 98.19 128 LEU A C 1
ATOM 1000 O O . LEU A 1 128 ? 13.533 -8.783 -21.496 1.00 98.19 128 LEU A O 1
ATOM 1004 N N . VAL A 1 129 ? 14.178 -7.396 -23.151 1.00 98.19 129 VAL A N 1
ATOM 1005 C CA . VAL A 1 129 ? 14.931 -6.486 -22.278 1.00 98.19 129 VAL A CA 1
ATOM 1006 C C . VAL A 1 129 ? 13.961 -5.673 -21.429 1.00 98.19 129 VAL A C 1
ATOM 1008 O O . VAL A 1 129 ? 14.092 -5.644 -20.205 1.00 98.19 129 VAL A O 1
ATOM 1011 N N . THR A 1 130 ? 12.937 -5.107 -22.061 1.00 98.19 130 THR A N 1
ATOM 1012 C CA . THR A 1 130 ? 11.867 -4.355 -21.404 1.00 98.19 130 THR A CA 1
ATOM 1013 C C . THR A 1 130 ? 11.137 -5.221 -20.382 1.00 98.19 130 THR A C 1
ATOM 1015 O O . THR A 1 130 ? 10.995 -4.826 -19.226 1.00 98.19 130 THR A O 1
ATOM 1018 N N . ARG A 1 131 ? 10.757 -6.452 -20.745 1.00 98.31 131 ARG A N 1
ATOM 1019 C CA . ARG A 1 131 ? 10.082 -7.376 -19.823 1.00 98.31 131 ARG A CA 1
ATOM 1020 C C . ARG A 1 131 ? 10.915 -7.689 -18.575 1.00 98.31 131 ARG A C 1
ATOM 1022 O O . ARG A 1 131 ? 10.376 -7.691 -17.470 1.00 98.31 131 ARG A O 1
ATOM 1029 N N . LYS A 1 132 ? 12.228 -7.909 -18.723 1.00 98.38 132 LYS A N 1
ATOM 1030 C CA . LYS A 1 132 ? 13.137 -8.115 -17.576 1.00 98.38 132 LYS A CA 1
ATOM 1031 C C . LYS A 1 132 ? 13.204 -6.883 -16.672 1.00 98.38 132 LYS A C 1
ATOM 1033 O O . LYS A 1 132 ? 13.091 -7.023 -15.459 1.00 98.38 132 LYS A O 1
ATOM 1038 N N . GLN A 1 133 ? 13.302 -5.687 -17.253 1.00 98.31 133 GLN A N 1
ATOM 1039 C CA . GLN A 1 133 ? 13.291 -4.437 -16.486 1.00 98.31 133 GLN A CA 1
ATOM 1040 C C . GLN A 1 133 ? 11.995 -4.264 -15.684 1.00 98.31 133 GLN A C 1
ATOM 1042 O O . GLN A 1 133 ? 12.044 -3.825 -14.537 1.00 98.31 133 GLN A O 1
ATOM 1047 N N . VAL A 1 134 ? 10.841 -4.629 -16.255 1.00 98.31 134 VAL A N 1
ATOM 1048 C CA . VAL A 1 134 ? 9.555 -4.587 -15.542 1.00 98.31 134 VAL A CA 1
ATOM 1049 C C . VAL A 1 134 ? 9.558 -5.545 -14.352 1.00 98.31 134 VAL A C 1
ATOM 1051 O O . VAL A 1 134 ? 9.144 -5.149 -13.266 1.00 98.31 134 VAL A O 1
ATOM 1054 N N . VAL A 1 135 ? 10.070 -6.771 -14.502 1.00 98.31 135 VAL A N 1
ATOM 1055 C CA . VAL A 1 135 ? 10.199 -7.710 -13.372 1.00 98.31 135 VAL A CA 1
ATOM 1056 C C . VAL A 1 135 ? 11.058 -7.113 -12.254 1.00 98.31 135 VAL A C 1
ATOM 1058 O O . VAL A 1 135 ? 10.648 -7.124 -11.094 1.00 98.31 135 VAL A O 1
ATOM 1061 N N . ASP A 1 136 ? 12.212 -6.531 -12.584 1.00 98.06 136 ASP A N 1
ATOM 1062 C CA . ASP A 1 136 ? 13.105 -5.947 -11.576 1.00 98.06 136 ASP A CA 1
ATOM 1063 C C . ASP A 1 136 ? 12.483 -4.737 -10.867 1.00 98.06 136 ASP A C 1
ATOM 1065 O O . ASP A 1 136 ? 12.639 -4.575 -9.656 1.00 98.06 136 ASP A O 1
ATOM 1069 N N . ARG A 1 137 ? 11.695 -3.934 -11.586 1.00 97.75 137 ARG A N 1
ATOM 1070 C CA . ARG A 1 137 ? 10.916 -2.830 -11.011 1.00 97.75 137 ARG A CA 1
ATOM 1071 C C . ARG A 1 137 ? 9.891 -3.279 -9.968 1.00 97.75 137 ARG A C 1
ATOM 1073 O O . ARG A 1 137 ? 9.633 -2.509 -9.044 1.00 97.75 137 ARG A O 1
ATOM 1080 N N . HIS A 1 138 ? 9.352 -4.497 -10.086 1.00 98.44 138 HIS A N 1
ATOM 1081 C CA . HIS A 1 138 ? 8.365 -5.043 -9.146 1.00 98.44 138 HIS A CA 1
ATOM 1082 C C . HIS A 1 138 ? 8.980 -5.571 -7.844 1.00 98.44 138 HIS A C 1
ATOM 1084 O O . HIS A 1 138 ? 8.284 -5.646 -6.835 1.00 98.44 138 HIS A O 1
ATOM 1090 N N . ARG A 1 139 ? 10.280 -5.895 -7.820 1.00 98.12 139 ARG A N 1
ATOM 1091 C CA . ARG A 1 139 ? 10.936 -6.499 -6.643 1.00 98.12 139 ARG A CA 1
ATOM 1092 C C 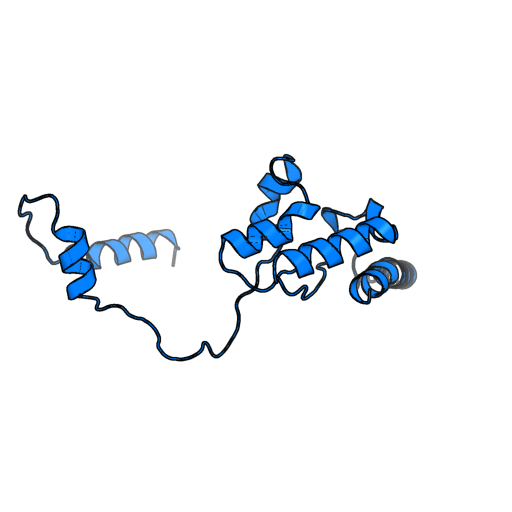. ARG A 1 139 ? 10.800 -5.651 -5.379 1.00 98.12 139 ARG A C 1
ATOM 1094 O O . ARG A 1 139 ? 10.487 -6.191 -4.327 1.00 98.12 139 ARG A O 1
ATOM 1101 N N . LYS A 1 140 ? 10.928 -4.326 -5.500 1.00 98.12 140 LYS A N 1
ATOM 1102 C CA . LYS A 1 140 ? 10.764 -3.391 -4.370 1.00 98.12 140 LYS A CA 1
ATOM 1103 C C . LYS A 1 140 ? 9.370 -3.461 -3.727 1.00 98.12 140 LYS A C 1
ATOM 1105 O O . LYS A 1 140 ? 9.240 -3.223 -2.536 1.00 98.12 140 LYS A O 1
ATOM 1110 N N . TRP A 1 141 ? 8.339 -3.805 -4.502 1.00 98.62 141 TRP A N 1
ATOM 1111 C CA . TRP A 1 141 ? 6.974 -3.967 -3.997 1.00 98.62 141 TRP A CA 1
ATOM 1112 C C . TRP A 1 141 ? 6.794 -5.295 -3.263 1.00 98.62 141 TRP A C 1
ATOM 1114 O O . TRP A 1 141 ? 6.075 -5.338 -2.274 1.00 98.62 141 TRP A O 1
ATOM 1124 N N . LEU A 1 142 ? 7.487 -6.353 -3.700 1.00 98.38 142 LEU A N 1
ATOM 1125 C CA . LEU A 1 142 ? 7.540 -7.621 -2.963 1.00 98.38 142 LEU A CA 1
ATOM 1126 C C . LEU A 1 142 ? 8.266 -7.454 -1.626 1.00 98.38 142 LEU A C 1
ATOM 1128 O O . LEU A 1 142 ? 7.812 -7.980 -0.620 1.00 98.38 142 LEU A O 1
ATOM 1132 N N . GLU A 1 143 ? 9.370 -6.705 -1.622 1.00 98.19 143 GLU A N 1
ATOM 1133 C CA . GLU A 1 143 ? 10.111 -6.370 -0.402 1.00 98.19 143 GLU A CA 1
ATOM 1134 C C . GLU A 1 143 ? 9.228 -5.584 0.573 1.00 98.19 143 GLU A C 1
ATOM 1136 O O . GLU A 1 143 ? 9.116 -5.982 1.725 1.00 98.19 143 GLU A O 1
ATOM 1141 N N . ALA A 1 144 ? 8.549 -4.529 0.107 1.00 98.38 144 ALA A N 1
ATOM 1142 C CA . ALA A 1 144 ? 7.643 -3.738 0.941 1.00 98.38 144 ALA A CA 1
ATOM 1143 C C . ALA A 1 144 ? 6.429 -4.537 1.448 1.00 98.38 144 ALA A C 1
ATOM 1145 O O . ALA A 1 144 ? 5.996 -4.335 2.572 1.00 98.38 144 ALA A O 1
ATOM 1146 N N . ALA A 1 145 ? 5.883 -5.462 0.653 1.00 98.31 145 ALA A N 1
ATOM 1147 C CA . ALA A 1 145 ? 4.777 -6.317 1.091 1.00 98.31 145 ALA A CA 1
ATOM 1148 C C . ALA A 1 145 ? 5.183 -7.335 2.174 1.00 98.31 145 ALA A C 1
ATOM 1150 O O . ALA A 1 145 ? 4.315 -7.903 2.829 1.00 98.31 145 ALA A O 1
ATOM 1151 N N . ALA A 1 146 ? 6.482 -7.606 2.328 1.00 97.69 146 ALA A N 1
ATOM 1152 C CA . ALA A 1 146 ? 7.006 -8.596 3.263 1.00 97.69 146 ALA A CA 1
ATOM 1153 C C . ALA A 1 146 ? 7.446 -8.008 4.619 1.00 97.69 146 ALA A C 1
ATOM 1155 O O . ALA A 1 146 ? 7.901 -8.777 5.469 1.00 97.69 146 ALA A O 1
ATOM 1156 N N . THR A 1 147 ? 7.365 -6.684 4.807 1.00 93.88 147 THR A N 1
ATOM 1157 C CA . THR A 1 147 ? 7.735 -5.991 6.059 1.00 93.88 147 THR A CA 1
ATOM 1158 C C . THR A 1 147 ? 6.566 -5.874 7.014 1.00 93.88 147 THR A C 1
ATOM 1160 O O . THR A 1 147 ? 6.765 -6.149 8.215 1.00 93.88 147 THR A O 1
#

Radius of gyration: 23.31 Å; Cα contacts (8 Å, |Δi|>4): 126; chains: 1; bounding box: 67×33×42 Å